Protein AF-A0A923UIH9-F1 (afdb_monomer)

pLDDT: mean 83.99, std 12.93, range [48.31, 96.38]

Nearest PDB structures (foldseek):
  9jhy-assembly1_C  TM=8.412E-01  e=9.250E+00  Faecalibacterium duncaniae
  3i76-assembly3_C  TM=6.578E-01  e=7.035E+00  Bacillus subtilis
  5vfz-assembly1_A  TM=8.102E-01  e=9.906E+00  Brujitavirus brujita

Radius of gyration: 12.02 Å; Cα contacts (8 Å, |Δi|>4): 20; chains: 1; bounding box: 25×15×35 Å

Foldseek 3Di:
DDDDPVNVVVVLVVLQVVQVVCCVVVNDPCVRSPSCPVVPPD

Sequence (42 aa):
ITETEEEKELFDGALRRRQLRLVLAGRMKPSEAVELRSLFEV

Solvent-accessible surface area (backbone atoms only — not comparable to full-atom values): 2645 Å² total; per-residue (Å²): 134,86,80,51,72,68,56,50,56,54,50,52,54,51,50,46,55,50,45,52,53,30,34,76,68,69,75,39,58,68,90,72,30,74,81,45,46,83,79,66,74,122

Secondary structure (DSSP, 8-state):
----HHHHHHHHHHHHHHHHHHHHTTSS-GGG-GGGHHHH--

Mean predicted aligned error: 5.46 Å

Structure (mmCIF, N/CA/C/O backbone):
data_AF-A0A923UIH9-F1
#
_entry.id   AF-A0A923UIH9-F1
#
loop_
_atom_site.group_PDB
_atom_site.id
_atom_site.type_symbol
_atom_site.label_atom_id
_atom_site.label_alt_id
_atom_site.label_comp_id
_atom_site.label_asym_id
_atom_site.label_entity_id
_atom_site.label_seq_id
_atom_site.pdbx_PDB_ins_code
_atom_site.Cartn_x
_atom_site.Cartn_y
_atom_site.Cartn_z
_atom_site.occupancy
_atom_site.B_iso_or_equiv
_atom_site.auth_seq_id
_atom_site.auth_comp_id
_atom_site.auth_asym_id
_atom_site.auth_atom_id
_atom_site.pdbx_PDB_model_num
ATOM 1 N N . ILE A 1 1 ? -10.332 -11.413 18.547 1.00 55.59 1 ILE A N 1
ATOM 2 C CA . ILE A 1 1 ? -10.048 -9.965 18.652 1.00 55.59 1 ILE A CA 1
ATOM 3 C C . ILE A 1 1 ? -11.029 -9.297 17.708 1.00 55.59 1 ILE A C 1
ATOM 5 O O . ILE A 1 1 ? -11.169 -9.790 16.596 1.00 55.59 1 ILE A O 1
ATOM 9 N N . THR A 1 2 ? -11.786 -8.311 18.176 1.00 57.94 2 THR A N 1
ATOM 10 C CA . THR A 1 2 ? -12.737 -7.565 17.344 1.00 57.94 2 THR A CA 1
ATOM 11 C C . THR A 1 2 ? -11.994 -6.338 16.844 1.00 57.94 2 THR A C 1
ATOM 13 O O . THR A 1 2 ? -11.690 -5.463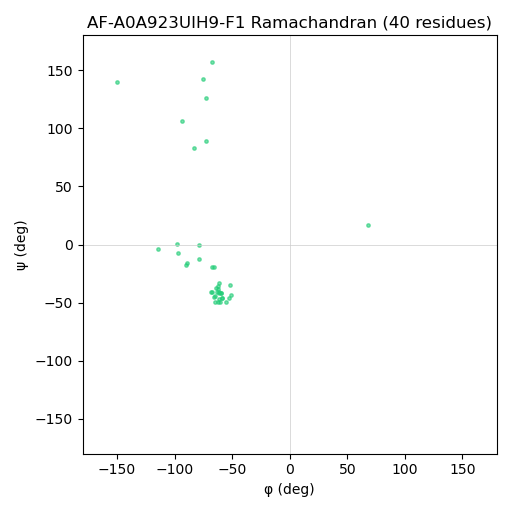 17.646 1.00 57.94 2 THR A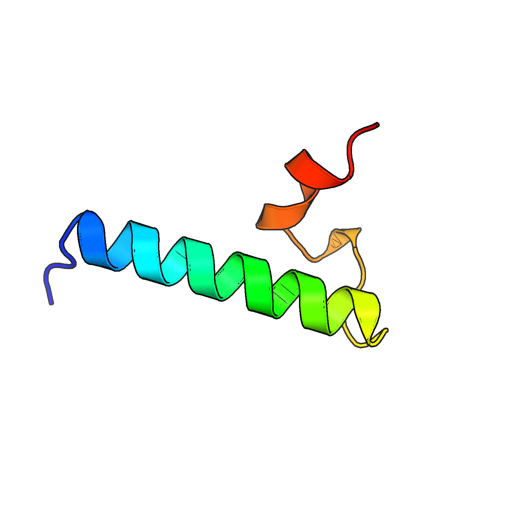 O 1
ATOM 16 N N . GLU A 1 3 ? -11.630 -6.322 15.566 1.00 79.56 3 GLU A N 1
ATOM 17 C CA . GLU A 1 3 ? -10.972 -5.168 14.953 1.00 79.56 3 GLU A CA 1
ATOM 18 C C . GLU A 1 3 ? -12.004 -4.051 14.776 1.00 79.56 3 GLU A C 1
ATOM 20 O O . GLU A 1 3 ? -13.085 -4.262 14.212 1.00 79.56 3 GLU A O 1
ATOM 25 N N . THR A 1 4 ? -11.685 -2.876 15.306 1.00 91.06 4 THR A N 1
ATOM 26 C CA . THR A 1 4 ? -12.442 -1.644 15.086 1.00 91.06 4 THR A CA 1
ATOM 27 C C . THR A 1 4 ? -12.312 -1.212 13.627 1.00 91.06 4 THR A C 1
ATOM 29 O O . THR A 1 4 ? -11.371 -1.584 12.927 1.00 91.06 4 THR A O 1
ATOM 32 N N . GLU A 1 5 ? -13.271 -0.429 13.139 1.00 91.25 5 GLU A N 1
ATOM 33 C CA . GLU A 1 5 ? -13.240 0.031 11.746 1.00 91.25 5 GLU A CA 1
ATOM 34 C C . GLU A 1 5 ? -12.004 0.904 11.462 1.00 91.25 5 GLU A C 1
ATOM 36 O O . GLU A 1 5 ? -11.369 0.768 10.422 1.00 91.25 5 GLU A O 1
ATOM 41 N N . GLU A 1 6 ? -11.586 1.700 12.448 1.00 91.06 6 GLU A N 1
ATOM 42 C CA . GLU A 1 6 ? -10.362 2.506 12.396 1.00 91.06 6 GLU A CA 1
ATOM 43 C C . GLU A 1 6 ? -9.098 1.640 12.240 1.00 91.06 6 GLU A C 1
ATOM 45 O O . GLU A 1 6 ? -8.209 1.958 11.449 1.00 91.06 6 GLU A O 1
ATOM 50 N N . GLU A 1 7 ?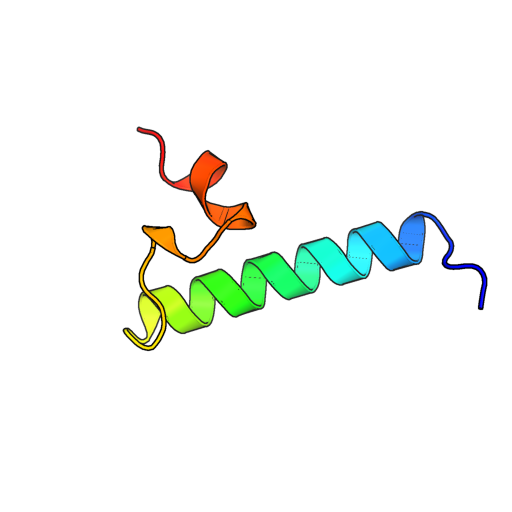 -9.017 0.502 12.937 1.00 92.44 7 GLU A N 1
ATOM 51 C CA . GLU A 1 7 ? -7.889 -0.427 12.798 1.00 92.44 7 GLU A CA 1
ATOM 52 C C . GLU A 1 7 ? -7.801 -1.024 11.389 1.00 92.44 7 GLU A C 1
ATOM 54 O O . GLU A 1 7 ? -6.697 -1.155 10.849 1.00 92.44 7 GLU A O 1
ATOM 59 N N . LYS A 1 8 ? -8.944 -1.324 10.760 1.00 89.25 8 LYS A N 1
ATOM 60 C CA . LYS A 1 8 ? -8.980 -1.810 9.372 1.00 89.25 8 LYS A CA 1
ATOM 61 C C . LYS A 1 8 ? -8.509 -0.739 8.396 1.00 89.25 8 LYS A C 1
ATOM 63 O O . LYS A 1 8 ? -7.653 -1.015 7.560 1.00 89.25 8 LYS A O 1
ATOM 68 N N . GLU A 1 9 ? -8.979 0.499 8.543 1.00 89.88 9 GLU A N 1
ATOM 69 C CA . GLU A 1 9 ? -8.554 1.614 7.686 1.00 89.88 9 GLU A CA 1
ATOM 70 C C . GLU A 1 9 ? -7.037 1.862 7.767 1.00 89.88 9 GLU A C 1
ATOM 72 O O . GLU A 1 9 ? -6.364 2.076 6.747 1.00 89.88 9 GLU A O 1
ATOM 77 N N . LEU A 1 10 ? -6.472 1.787 8.977 1.00 91.56 10 LEU A N 1
ATOM 78 C CA . LEU A 1 10 ? -5.032 1.903 9.207 1.00 91.56 10 LEU A CA 1
ATOM 79 C C . LEU A 1 10 ? -4.257 0.746 8.567 1.00 91.56 10 LEU A C 1
ATOM 81 O O . LEU A 1 10 ? -3.222 0.981 7.924 1.00 91.56 10 LEU A O 1
ATOM 85 N N . PHE A 1 11 ? -4.753 -0.483 8.721 1.00 92.06 11 PHE A N 1
ATOM 86 C CA . PHE A 1 11 ? -4.169 -1.676 8.116 1.00 92.06 11 PHE A CA 1
ATOM 87 C C . PHE A 1 11 ? -4.166 -1.581 6.586 1.00 92.06 11 PHE A C 1
ATOM 89 O O . PHE A 1 11 ? -3.108 -1.727 5.964 1.00 92.06 11 PHE A O 1
ATOM 96 N N . ASP A 1 12 ? -5.299 -1.234 5.981 1.00 90.44 12 ASP A N 1
ATOM 97 C CA . ASP A 1 12 ? -5.447 -1.114 4.530 1.00 90.44 12 ASP A CA 1
ATOM 98 C C . ASP A 1 12 ? -4.539 -0.011 3.968 1.00 90.44 12 ASP A C 1
ATOM 100 O O . ASP A 1 12 ? -3.851 -0.184 2.954 1.00 90.44 12 ASP A O 1
ATOM 104 N N . GLY A 1 13 ? -4.441 1.122 4.672 1.00 90.88 13 GLY A N 1
ATOM 105 C CA . GLY A 1 13 ? -3.505 2.191 4.332 1.00 90.88 13 GLY A CA 1
ATOM 106 C C . GLY A 1 13 ? -2.040 1.746 4.388 1.00 90.88 13 GLY A C 1
ATOM 107 O O . GLY A 1 13 ? -1.241 2.101 3.512 1.00 90.88 13 GLY A O 1
ATOM 108 N N . ALA A 1 14 ? -1.664 0.961 5.399 1.00 93.44 14 ALA A N 1
ATOM 109 C CA . ALA A 1 14 ? -0.320 0.403 5.516 1.00 93.44 14 ALA A CA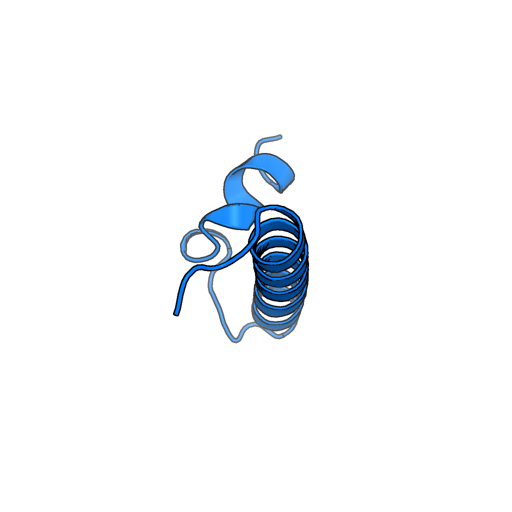 1
ATOM 110 C C . ALA A 1 14 ? -0.028 -0.623 4.409 1.00 93.44 14 ALA A C 1
ATOM 112 O O . ALA A 1 14 ? 1.061 -0.599 3.818 1.00 93.44 14 ALA A O 1
ATOM 113 N N . LEU A 1 15 ? -1.006 -1.469 4.081 1.00 92.12 15 LEU A N 1
ATOM 114 C CA . LEU A 1 15 ? -0.908 -2.472 3.029 1.00 92.12 15 LEU A CA 1
ATOM 115 C C . LEU A 1 15 ? -0.673 -1.822 1.658 1.00 92.12 15 LEU A C 1
ATOM 117 O O . LEU A 1 15 ? 0.278 -2.206 0.969 1.00 92.12 15 LEU A O 1
ATOM 121 N N . ARG A 1 16 ? -1.436 -0.776 1.308 1.00 91.06 16 ARG A N 1
ATOM 122 C CA . ARG A 1 16 ? -1.256 0.003 0.065 1.00 91.06 16 ARG A CA 1
ATOM 123 C C . ARG A 1 16 ? 0.157 0.566 -0.075 1.00 91.06 16 ARG A C 1
ATOM 125 O O . ARG A 1 16 ? 0.818 0.360 -1.094 1.00 91.06 16 ARG A O 1
ATOM 132 N N . ARG A 1 17 ? 0.675 1.223 0.972 1.00 93.44 17 ARG A N 1
ATOM 133 C CA . ARG A 1 17 ? 2.040 1.790 0.966 1.00 93.44 17 ARG 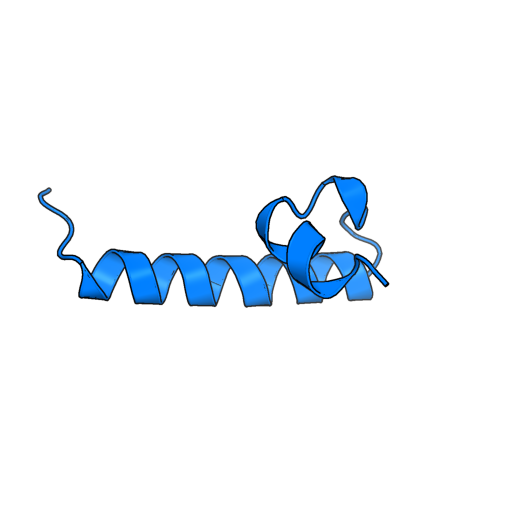A CA 1
ATOM 134 C C . ARG A 1 17 ? 3.114 0.715 0.813 1.00 93.44 17 ARG A C 1
ATOM 136 O O . ARG A 1 17 ? 4.115 0.933 0.126 1.00 93.44 17 ARG A O 1
ATOM 143 N N . ARG A 1 18 ? 2.925 -0.446 1.448 1.00 94.06 18 ARG A N 1
ATOM 1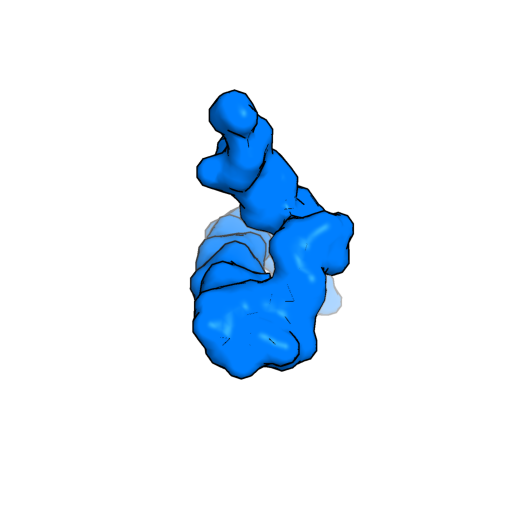44 C CA . ARG A 1 18 ? 3.842 -1.586 1.324 1.00 94.06 18 ARG A CA 1
ATOM 145 C C . ARG A 1 18 ? 3.851 -2.131 -0.100 1.00 94.06 18 ARG A C 1
ATOM 147 O O . ARG A 1 18 ? 4.934 -2.316 -0.650 1.00 94.06 18 ARG A O 1
ATOM 154 N N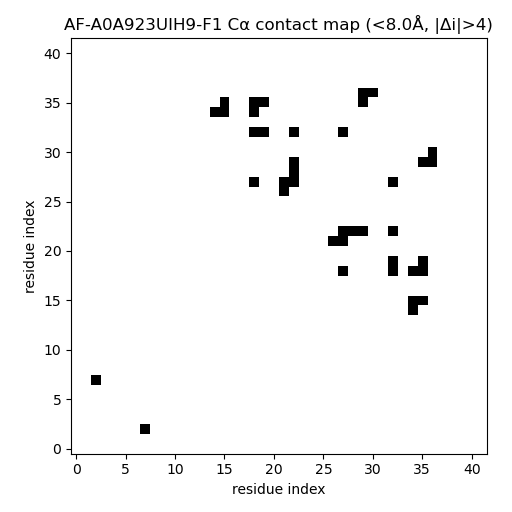 . GLN A 1 19 ? 2.680 -2.375 -0.686 1.00 92.94 19 GLN A N 1
ATOM 155 C CA . GLN A 1 19 ? 2.571 -2.872 -2.058 1.00 92.94 19 GLN A CA 1
ATOM 156 C C . GLN A 1 19 ? 3.231 -1.899 -3.041 1.00 92.94 19 GLN A C 1
ATOM 158 O O . GLN A 1 19 ? 4.072 -2.322 -3.828 1.00 92.94 19 GLN A O 1
ATOM 163 N N . LEU A 1 20 ? 2.965 -0.591 -2.918 1.00 91.56 20 LEU A N 1
ATOM 164 C CA . LEU A 1 20 ? 3.565 0.423 -3.791 1.00 91.56 20 LEU A CA 1
ATOM 165 C C . LEU A 1 20 ? 5.095 0.397 -3.711 1.00 91.56 20 LEU A C 1
ATOM 167 O O . LEU A 1 20 ? 5.774 0.374 -4.734 1.00 91.56 20 LEU A O 1
ATOM 171 N N . ARG A 1 21 ? 5.652 0.329 -2.495 1.00 94.38 21 ARG A N 1
ATOM 172 C CA . ARG A 1 21 ? 7.104 0.238 -2.291 1.00 94.38 21 ARG A CA 1
ATOM 173 C C . ARG A 1 21 ? 7.702 -1.006 -2.948 1.00 94.38 21 ARG A C 1
ATOM 175 O O . ARG A 1 21 ? 8.779 -0.922 -3.529 1.00 94.38 21 ARG A O 1
ATOM 182 N N . LEU A 1 22 ? 7.035 -2.154 -2.837 1.00 94.31 22 LEU A N 1
ATOM 183 C CA . LEU A 1 22 ? 7.514 -3.408 -3.422 1.00 94.31 22 LEU A CA 1
ATOM 184 C C . LEU A 1 22 ? 7.460 -3.380 -4.948 1.00 94.31 22 LEU A C 1
ATOM 186 O O . LEU A 1 22 ? 8.410 -3.835 -5.582 1.00 94.31 22 LEU A O 1
ATOM 190 N N . VAL A 1 23 ? 6.395 -2.814 -5.518 1.00 92.12 23 VAL A N 1
ATOM 191 C CA . VAL A 1 23 ? 6.252 -2.633 -6.966 1.00 92.12 23 VAL A CA 1
ATOM 192 C C . VAL A 1 23 ? 7.342 -1.708 -7.502 1.00 92.12 23 VAL A C 1
ATOM 194 O O . VAL A 1 23 ? 8.063 -2.088 -8.420 1.00 92.12 23 VAL A O 1
ATOM 197 N N . LEU A 1 24 ? 7.546 -0.542 -6.878 1.00 91.69 24 LEU A N 1
ATOM 198 C CA . LEU A 1 24 ? 8.607 0.395 -7.268 1.00 91.69 24 LEU A CA 1
ATOM 199 C C . LEU A 1 24 ? 10.014 -0.206 -7.120 1.00 91.69 24 LEU A C 1
ATOM 201 O O . LEU A 1 24 ? 10.900 0.096 -7.911 1.00 91.69 24 LEU A O 1
ATOM 205 N N . ALA A 1 25 ? 10.222 -1.080 -6.133 1.00 96.38 25 ALA A N 1
ATOM 206 C CA . ALA A 1 25 ? 11.480 -1.799 -5.943 1.00 96.38 25 ALA A CA 1
ATOM 207 C C . ALA A 1 25 ? 11.658 -3.008 -6.887 1.00 96.38 25 ALA A C 1
ATOM 209 O O . ALA A 1 25 ? 12.656 -3.719 -6.764 1.00 96.38 25 ALA A O 1
ATOM 210 N N . GLY A 1 26 ? 10.692 -3.296 -7.769 1.00 94.19 26 GLY A N 1
ATOM 211 C CA . GLY A 1 26 ? 10.714 -4.458 -8.665 1.00 94.19 26 GLY A CA 1
ATOM 212 C C . GLY A 1 26 ? 10.569 -5.810 -7.954 1.00 94.19 26 GLY A C 1
ATOM 213 O O . GLY A 1 26 ? 10.890 -6.847 -8.527 1.00 94.19 26 GLY A O 1
ATOM 214 N N . ARG A 1 27 ? 10.109 -5.818 -6.696 1.00 95.25 27 ARG A N 1
ATOM 215 C CA . ARG A 1 27 ? 9.949 -7.020 -5.851 1.00 95.25 27 ARG A CA 1
ATOM 216 C C . ARG A 1 27 ? 8.518 -7.569 -5.825 1.00 95.25 27 ARG A C 1
ATOM 218 O O . ARG A 1 27 ? 8.254 -8.533 -5.114 1.00 95.25 27 ARG A O 1
ATOM 225 N N . MET A 1 28 ? 7.601 -6.934 -6.549 1.00 92.19 28 MET A N 1
ATOM 226 C CA . MET A 1 28 ? 6.202 -7.330 -6.724 1.00 92.19 28 MET A CA 1
ATOM 227 C C . MET A 1 28 ? 5.743 -6.843 -8.098 1.00 92.19 28 MET A C 1
ATOM 229 O O . MET A 1 28 ? 6.094 -5.731 -8.497 1.00 92.19 28 MET A O 1
ATOM 233 N N . LYS A 1 29 ? 4.966 -7.641 -8.832 1.00 89.19 29 LYS A N 1
ATOM 234 C CA . LYS A 1 29 ? 4.380 -7.169 -10.093 1.00 89.19 29 LYS A CA 1
ATOM 235 C C . LYS A 1 29 ? 3.206 -6.230 -9.791 1.00 89.19 29 LYS A C 1
ATOM 237 O O . LYS A 1 29 ? 2.425 -6.534 -8.891 1.00 89.19 29 LYS A O 1
ATOM 242 N N . PRO A 1 30 ? 2.996 -5.147 -10.563 1.00 86.44 30 PRO A N 1
ATOM 243 C CA . PRO A 1 30 ? 1.818 -4.289 -10.399 1.00 86.44 30 PRO A CA 1
ATOM 244 C C . PRO A 1 30 ? 0.493 -5.070 -10.404 1.00 86.44 30 PRO A C 1
ATOM 246 O O . PRO A 1 30 ? -0.413 -4.758 -9.643 1.00 86.44 30 PRO A O 1
ATOM 249 N N . SER A 1 31 ? 0.405 -6.148 -11.193 1.00 86.69 31 SER A N 1
ATOM 250 C CA . SER A 1 31 ? -0.778 -7.015 -11.281 1.00 86.69 31 SER A CA 1
ATOM 251 C C . SER A 1 31 ? -1.074 -7.832 -10.014 1.00 86.69 31 SER A C 1
ATOM 253 O O . SER A 1 31 ? -2.193 -8.321 -9.862 1.00 86.69 31 SER A O 1
ATOM 255 N N . GLU A 1 32 ? -0.083 -8.010 -9.136 1.00 84.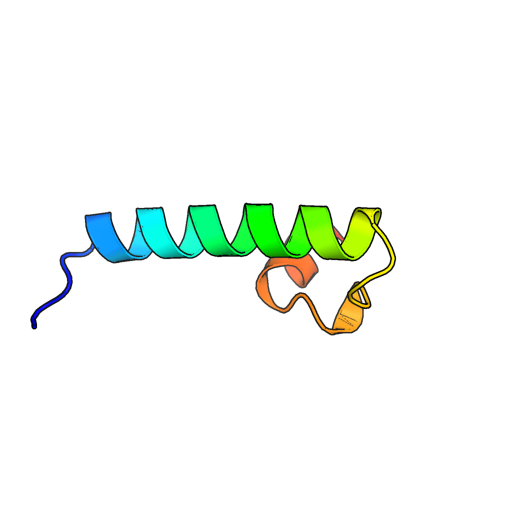56 32 GLU A N 1
ATOM 256 C CA . GLU A 1 32 ? -0.200 -8.704 -7.842 1.00 84.56 32 GLU A CA 1
ATOM 257 C C . GLU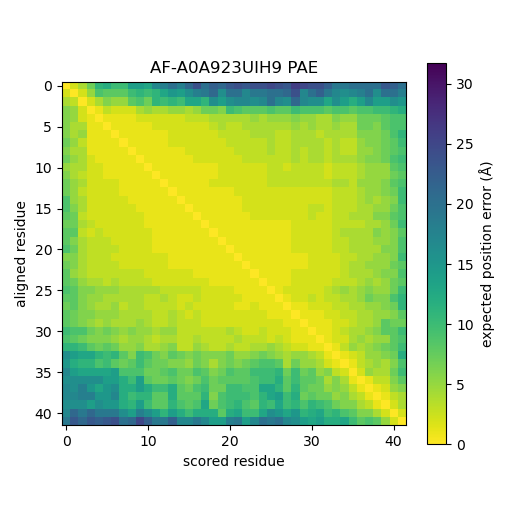 A 1 32 ? -0.607 -7.745 -6.714 1.00 84.56 32 GLU A C 1
ATOM 259 O O . GLU A 1 32 ? -1.050 -8.181 -5.652 1.00 84.56 32 GLU A O 1
ATOM 264 N N . ALA A 1 33 ? -0.484 -6.436 -6.937 1.00 86.25 33 ALA A N 1
ATOM 265 C CA . ALA A 1 33 ? -0.914 -5.420 -5.994 1.00 86.25 33 ALA A CA 1
ATOM 266 C C . ALA A 1 33 ? -2.421 -5.164 -6.149 1.00 86.25 33 ALA A C 1
ATOM 268 O O . ALA A 1 33 ? -2.851 -4.250 -6.851 1.00 86.25 33 ALA A O 1
ATOM 269 N N . VAL A 1 34 ? -3.221 -6.012 -5.495 1.00 79.81 34 VAL A N 1
ATOM 270 C CA . VAL A 1 34 ? -4.697 -5.991 -5.539 1.00 79.81 34 VAL A CA 1
ATOM 271 C C . VAL A 1 34 ? -5.254 -4.599 -5.231 1.00 79.81 34 VAL A C 1
ATOM 273 O O . VAL A 1 34 ? -6.101 -4.102 -5.967 1.00 79.81 34 VAL A O 1
ATOM 276 N N . GLU A 1 35 ? -4.700 -3.939 -4.214 1.00 75.75 35 GLU A N 1
ATOM 277 C CA . GLU A 1 35 ? -5.143 -2.621 -3.742 1.00 75.75 35 GLU A CA 1
ATOM 278 C C . GLU A 1 35 ? -4.645 -1.460 -4.609 1.00 75.75 35 GLU A C 1
ATOM 280 O O . GLU A 1 35 ? -5.092 -0.326 -4.451 1.00 75.75 35 GLU A O 1
ATOM 285 N N . LEU A 1 36 ? -3.686 -1.711 -5.502 1.00 69.62 36 LEU A N 1
ATOM 286 C CA . LEU A 1 36 ? -3.165 -0.689 -6.405 1.00 69.62 36 LEU A CA 1
ATOM 287 C C . LEU A 1 36 ? -3.812 -0.743 -7.789 1.00 69.62 36 LEU A C 1
ATOM 289 O O . LEU A 1 36 ? -3.564 0.164 -8.578 1.00 69.62 36 LEU A O 1
ATOM 293 N N . ARG A 1 37 ? -4.639 -1.754 -8.100 1.00 66.44 37 ARG A N 1
ATOM 294 C CA . ARG A 1 37 ? -5.330 -1.831 -9.400 1.00 66.44 37 ARG A CA 1
ATOM 295 C C . ARG A 1 37 ? -6.085 -0.540 -9.712 1.00 66.44 37 ARG A C 1
ATOM 297 O O . ARG A 1 37 ? -5.893 0.023 -10.780 1.00 66.44 37 ARG A O 1
ATOM 304 N N . SER A 1 38 ? -6.820 -0.010 -8.737 1.00 65.38 38 SER A N 1
ATOM 305 C CA . SER A 1 38 ? -7.571 1.245 -8.865 1.00 65.38 38 SER A CA 1
ATOM 306 C C . SER A 1 38 ? -6.701 2.496 -9.042 1.00 65.38 38 SER A C 1
ATOM 308 O O . SER A 1 38 ? -7.197 3.515 -9.507 1.00 65.38 38 SER A O 1
ATOM 310 N N . LEU A 1 39 ? -5.411 2.445 -8.685 1.00 65.00 39 LEU A N 1
ATOM 311 C CA . LEU A 1 39 ? -4.463 3.552 -8.865 1.00 65.00 39 LEU A CA 1
ATOM 312 C C . LEU A 1 39 ? -3.737 3.505 -10.218 1.00 65.00 39 LEU A C 1
ATOM 314 O O . LEU A 1 39 ? -3.154 4.510 -10.618 1.00 65.00 39 LEU A O 1
ATOM 318 N N . PHE A 1 40 ? -3.739 2.353 -10.895 1.00 63.03 40 PHE A N 1
ATOM 319 C CA . PHE A 1 40 ? -3.020 2.130 -12.155 1.00 63.03 40 PHE A CA 1
ATOM 320 C C . PHE A 1 40 ? -3.937 1.876 -13.362 1.00 63.03 40 PHE A C 1
ATOM 322 O O . PHE A 1 40 ? -3.429 1.760 -14.475 1.00 63.03 40 PHE A O 1
ATOM 329 N N . GLU A 1 41 ? -5.256 1.795 -13.174 1.00 58.94 41 GLU A N 1
ATOM 330 C CA . GLU A 1 41 ? -6.235 1.831 -14.266 1.00 58.94 41 GLU A CA 1
ATOM 331 C C . GLU A 1 41 ? -6.325 3.261 -14.837 1.00 58.94 41 GLU A C 1
ATOM 333 O O . GLU A 1 41 ? -7.114 4.084 -14.374 1.00 58.94 41 GLU A O 1
ATOM 338 N N . VAL A 1 42 ? -5.476 3.556 -15.830 1.00 48.31 42 VAL A N 1
ATOM 339 C CA . VAL A 1 42 ? -5.547 4.725 -16.729 1.00 48.31 42 VAL A CA 1
ATOM 340 C C . VAL A 1 42 ? -5.454 4.241 -18.169 1.00 48.31 42 VAL A C 1
ATOM 342 O O . VAL A 1 42 ? -4.580 3.383 -18.436 1.00 48.31 42 VAL A O 1
#